Protein AF-A0A7R9KEF4-F1 (afdb_monomer_lite)

pLDDT: mean 76.23, std 10.77, range [44.97, 86.75]

Organism: NCBI:txid1979941

Structure (mmCIF, N/CA/C/O backbone):
data_AF-A0A7R9KEF4-F1
#
_entry.id   AF-A0A7R9KEF4-F1
#
loop_
_atom_site.group_PDB
_atom_site.id
_atom_site.type_symbol
_atom_site.label_atom_id
_atom_site.label_alt_id
_atom_site.label_comp_id
_atom_site.label_asym_id
_atom_site.label_entity_id
_atom_site.label_seq_id
_atom_site.pdbx_PDB_ins_code
_atom_site.Cartn_x
_atom_site.Cartn_y
_atom_site.Cartn_z
_atom_site.occupancy
_atom_site.B_iso_or_equiv
_atom_site.auth_seq_id
_atom_site.auth_comp_id
_atom_site.auth_asym_id
_atom_site.auth_atom_id
_atom_site.pdbx_PDB_model_num
ATOM 1 N N . MET A 1 1 ? -1.784 -13.133 1.176 1.00 58.94 1 MET A N 1
ATOM 2 C CA . MET A 1 1 ? -2.953 -13.212 0.260 1.00 58.94 1 MET A CA 1
ATOM 3 C C . MET A 1 1 ? -4.277 -12.725 0.854 1.00 58.94 1 MET A C 1
ATOM 5 O O . MET A 1 1 ? -5.117 -12.283 0.085 1.00 58.94 1 MET A O 1
ATOM 9 N N . VAL A 1 2 ? -4.496 -12.756 2.175 1.00 74.62 2 VAL A N 1
ATOM 10 C CA . VAL A 1 2 ? -5.777 -12.332 2.786 1.00 74.62 2 VAL A CA 1
ATOM 11 C C . VAL A 1 2 ? -6.067 -10.829 2.593 1.00 74.62 2 VAL A C 1
ATOM 13 O O . VAL A 1 2 ? -7.203 -10.441 2.341 1.00 74.62 2 VAL A O 1
ATOM 16 N N . LEU A 1 3 ? -5.031 -9.984 2.607 1.00 78.62 3 LEU A N 1
ATOM 17 C CA . LEU A 1 3 ? -5.153 -8.533 2.418 1.00 78.62 3 LEU A CA 1
ATOM 18 C C . LEU A 1 3 ? -5.712 -8.135 1.040 1.00 78.62 3 LEU A C 1
ATOM 20 O O . LEU A 1 3 ? -6.617 -7.308 0.969 1.00 78.62 3 LEU A O 1
ATOM 24 N N . GLN A 1 4 ? -5.246 -8.765 -0.044 1.00 74.31 4 GLN A N 1
ATOM 25 C CA . GLN A 1 4 ? -5.787 -8.522 -1.390 1.00 74.31 4 GLN A CA 1
ATOM 26 C C . GLN A 1 4 ? -7.262 -8.931 -1.506 1.00 74.31 4 GLN A C 1
ATOM 28 O O . GLN A 1 4 ? -8.029 -8.261 -2.194 1.00 74.31 4 GLN A O 1
ATOM 33 N N . ILE A 1 5 ? -7.676 -9.991 -0.804 1.00 78.50 5 ILE A N 1
ATOM 34 C CA . ILE A 1 5 ? -9.081 -10.414 -0.746 1.00 78.50 5 ILE A CA 1
ATOM 35 C C . ILE A 1 5 ? -9.919 -9.349 -0.025 1.00 78.50 5 ILE A C 1
ATOM 37 O O . ILE A 1 5 ? -10.971 -8.970 -0.528 1.00 78.50 5 ILE A O 1
ATOM 41 N N . TYR A 1 6 ? -9.445 -8.801 1.098 1.00 79.56 6 TYR A N 1
ATOM 42 C CA . TYR A 1 6 ? -10.157 -7.728 1.804 1.00 79.56 6 TYR A CA 1
ATOM 43 C C . TYR A 1 6 ? -10.265 -6.430 1.002 1.00 79.56 6 TYR A C 1
ATOM 45 O O . TYR A 1 6 ? -11.310 -5.785 1.059 1.00 79.56 6 TYR A O 1
ATOM 53 N N . LEU A 1 7 ? -9.243 -6.079 0.215 1.00 75.44 7 LEU A N 1
ATOM 54 C CA . LEU A 1 7 ? -9.312 -4.942 -0.708 1.00 75.44 7 LEU A CA 1
ATOM 55 C C . LEU A 1 7 ? -10.344 -5.169 -1.822 1.00 75.44 7 LEU A C 1
ATOM 57 O O . LEU A 1 7 ? -11.114 -4.26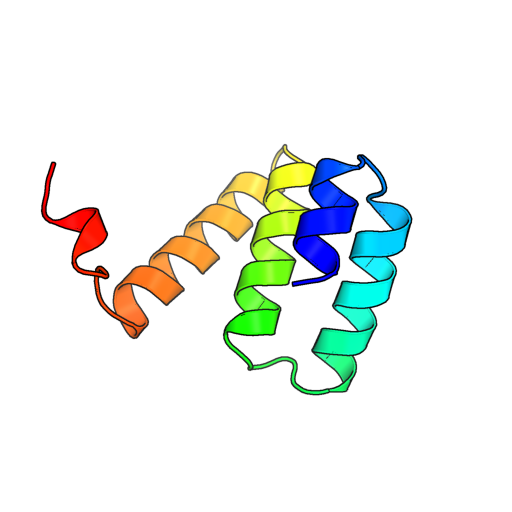9 -2.130 1.00 75.44 7 LEU A O 1
ATOM 61 N N . LYS A 1 8 ? -10.426 -6.384 -2.379 1.00 77.31 8 LYS A N 1
ATOM 62 C CA . LYS A 1 8 ? -11.449 -6.749 -3.380 1.00 77.31 8 LYS A CA 1
ATOM 63 C C . LYS A 1 8 ? -12.873 -6.802 -2.819 1.00 77.31 8 LYS A C 1
ATOM 65 O O . LYS A 1 8 ? -13.821 -6.755 -3.593 1.00 77.31 8 LYS A O 1
ATOM 70 N N . LEU A 1 9 ? -13.017 -6.916 -1.501 1.00 82.88 9 LEU A N 1
ATOM 71 C CA . LEU A 1 9 ? -14.294 -6.881 -0.786 1.00 82.88 9 LEU A CA 1
ATOM 72 C C . LEU A 1 9 ? -14.655 -5.472 -0.277 1.00 82.88 9 LEU A C 1
ATOM 74 O O . LEU A 1 9 ? -15.577 -5.357 0.528 1.00 82.88 9 LEU A O 1
ATOM 78 N N . ASP A 1 10 ? -13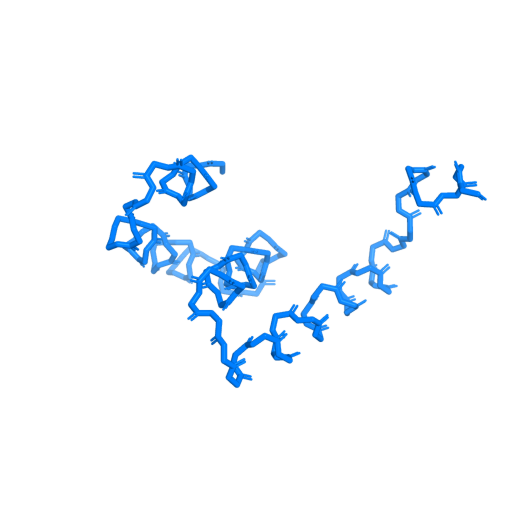.914 -4.427 -0.671 1.00 76.31 10 ASP A N 1
ATOM 79 C CA . ASP A 1 10 ? -14.076 -3.044 -0.185 1.00 76.31 10 ASP A CA 1
ATOM 80 C C . ASP A 1 10 ? -13.960 -2.898 1.351 1.00 76.31 10 ASP A C 1
ATOM 82 O O . ASP A 1 10 ? -14.387 -1.920 1.963 1.00 76.31 10 ASP A O 1
ATOM 86 N N . ARG A 1 11 ? -13.332 -3.871 2.027 1.00 83.62 11 ARG A N 1
ATOM 87 C CA . ARG A 1 11 ? -13.142 -3.880 3.487 1.00 83.62 11 ARG A CA 1
ATOM 88 C C . ARG A 1 11 ? -11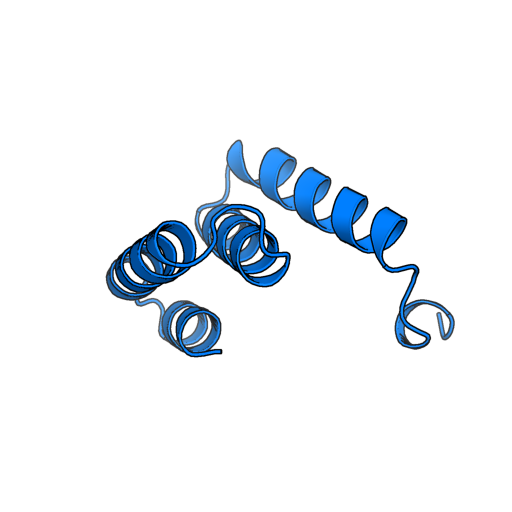.750 -3.396 3.863 1.00 83.62 11 ARG A C 1
ATOM 90 O O . ARG A 1 11 ? -10.942 -4.136 4.432 1.00 83.62 11 ARG A O 1
ATOM 97 N N . ILE A 1 12 ? -11.495 -2.117 3.601 1.00 78.44 12 ILE A N 1
ATOM 98 C CA . ILE A 1 12 ? -10.203 -1.465 3.871 1.00 78.44 12 ILE A CA 1
ATOM 99 C C . ILE A 1 12 ? -9.828 -1.534 5.363 1.00 78.44 12 ILE A C 1
ATOM 101 O O . ILE A 1 12 ? -8.656 -1.711 5.692 1.00 78.44 12 ILE A O 1
ATOM 105 N N . ASP A 1 13 ? -10.801 -1.501 6.277 1.00 81.56 13 ASP A N 1
ATOM 106 C CA . ASP A 1 13 ? -10.548 -1.615 7.723 1.00 81.56 13 ASP A CA 1
ATOM 107 C C . ASP A 1 13 ? -9.873 -2.941 8.103 1.00 81.56 13 ASP A C 1
ATOM 109 O O . ASP A 1 13 ? -8.945 -2.980 8.914 1.00 81.56 13 ASP A O 1
ATOM 113 N N . LEU A 1 14 ? -10.323 -4.044 7.492 1.00 83.06 14 LEU A N 1
ATOM 114 C CA . LEU A 1 14 ? -9.753 -5.373 7.714 1.00 83.06 14 LEU A CA 1
ATOM 115 C C . LEU A 1 14 ? -8.399 -5.511 7.018 1.00 83.06 14 LEU A C 1
ATOM 117 O O . LEU A 1 14 ? -7.476 -6.076 7.601 1.00 83.06 14 LEU A O 1
ATOM 121 N N . ALA A 1 15 ? -8.253 -4.936 5.820 1.00 82.44 15 ALA A N 1
ATOM 122 C CA . ALA A 1 15 ? -6.973 -4.881 5.121 1.00 82.44 15 ALA A CA 1
ATOM 123 C C . ALA A 1 15 ? -5.905 -4.156 5.960 1.00 82.44 15 ALA A C 1
ATOM 125 O O . ALA A 1 15 ? -4.801 -4.666 6.117 1.00 82.44 15 ALA A O 1
ATOM 126 N N . ARG A 1 16 ? -6.245 -3.026 6.596 1.00 82.69 16 ARG A N 1
ATOM 127 C CA . ARG A 1 16 ? -5.338 -2.293 7.497 1.00 82.69 16 ARG A CA 1
ATOM 128 C C . ARG A 1 16 ? -4.939 -3.099 8.733 1.00 82.69 16 ARG A C 1
ATOM 130 O O . ARG A 1 16 ? -3.804 -2.994 9.190 1.00 82.69 16 ARG A O 1
ATOM 137 N N . LYS A 1 17 ? -5.856 -3.901 9.280 1.00 86.75 17 LYS A N 1
ATOM 138 C CA . LYS A 1 17 ? -5.566 -4.772 10.427 1.00 86.75 17 LYS A CA 1
ATOM 139 C C . LYS A 1 17 ? -4.597 -5.893 10.057 1.00 86.75 17 LYS A C 1
ATOM 141 O O . LYS A 1 17 ? -3.682 -6.181 10.822 1.00 86.75 17 LYS A O 1
ATOM 146 N N . GLU A 1 18 ? -4.787 -6.503 8.891 1.00 83.81 18 GLU A N 1
ATOM 147 C CA . GLU A 1 18 ? -3.861 -7.522 8.393 1.00 83.81 18 GLU A CA 1
ATOM 148 C C . GLU A 1 18 ? -2.510 -6.931 7.992 1.00 83.81 18 GLU A C 1
ATOM 150 O O . GLU A 1 18 ? -1.491 -7.559 8.249 1.00 83.81 18 GLU A O 1
ATOM 155 N N . LEU A 1 19 ? -2.470 -5.709 7.453 1.00 84.38 19 LEU A N 1
ATOM 156 C CA . LEU A 1 19 ? -1.211 -5.013 7.182 1.00 84.38 19 LEU A CA 1
ATOM 157 C C . LEU A 1 19 ? -0.379 -4.867 8.460 1.00 84.38 19 LEU A C 1
ATOM 159 O O . LEU A 1 19 ? 0.777 -5.265 8.464 1.00 84.38 19 LEU A O 1
ATOM 163 N N . LYS A 1 20 ? -0.983 -4.404 9.563 1.0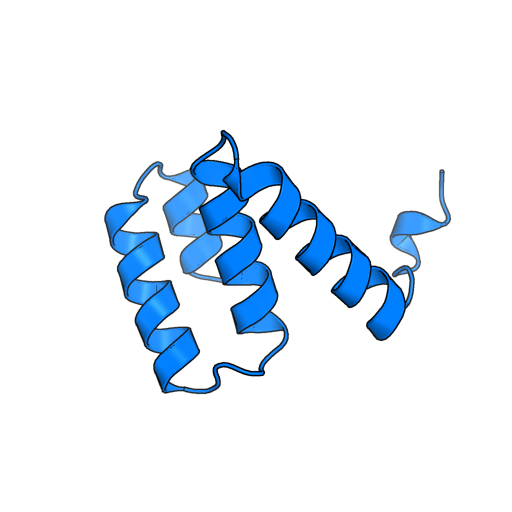0 86.31 20 LYS A N 1
ATOM 164 C CA . LYS A 1 20 ? -0.287 -4.315 10.857 1.00 86.31 20 LYS A CA 1
ATOM 165 C C . LYS A 1 20 ? 0.279 -5.656 11.319 1.00 86.31 20 LYS A C 1
ATOM 167 O O . LYS A 1 20 ? 1.402 -5.703 11.793 1.00 86.31 20 LYS A O 1
ATOM 172 N N . ARG A 1 21 ? -0.466 -6.752 11.146 1.00 85.94 21 ARG A N 1
ATOM 173 C CA . ARG A 1 21 ? 0.024 -8.101 11.481 1.00 85.94 21 ARG A CA 1
ATOM 174 C C . ARG A 1 21 ? 1.218 -8.524 10.630 1.00 85.94 21 ARG A C 1
ATOM 176 O O . ARG A 1 21 ? 2.122 -9.185 11.132 1.00 85.94 21 ARG A O 1
ATOM 183 N N . ILE A 1 22 ? 1.207 -8.170 9.346 1.00 81.94 22 ILE A N 1
ATOM 184 C CA . ILE A 1 22 ? 2.316 -8.447 8.428 1.00 81.94 22 ILE A CA 1
ATOM 185 C C . ILE A 1 22 ? 3.545 -7.620 8.837 1.00 81.94 22 ILE A C 1
ATOM 187 O O . ILE A 1 22 ? 4.625 -8.191 8.944 1.00 81.94 22 ILE A O 1
ATOM 191 N N . GLN A 1 23 ? 3.361 -6.339 9.174 1.00 84.25 23 GLN A N 1
ATOM 192 C CA . GLN A 1 23 ? 4.413 -5.442 9.679 1.00 84.25 23 GLN A CA 1
ATOM 193 C C . GLN A 1 23 ? 5.019 -5.925 11.004 1.00 84.25 23 GLN A C 1
ATOM 195 O O . GLN A 1 23 ? 6.230 -5.916 11.177 1.00 84.25 23 GLN A O 1
ATOM 200 N N . GLU A 1 24 ? 4.187 -6.406 11.933 1.00 85.62 24 GLU A N 1
ATOM 201 C CA . GLU A 1 24 ? 4.636 -6.987 13.209 1.00 85.62 24 GLU A CA 1
ATOM 202 C C . GLU A 1 24 ? 5.450 -8.275 13.027 1.00 85.62 24 GLU A C 1
ATOM 204 O O . GLU A 1 24 ? 6.232 -8.640 13.903 1.00 85.62 24 GLU A O 1
ATOM 209 N N . THR A 1 25 ? 5.243 -8.982 11.914 1.00 80.75 25 THR A N 1
ATOM 210 C CA . THR A 1 25 ? 5.960 -10.223 11.615 1.00 80.75 25 THR A CA 1
ATOM 211 C C . THR A 1 25 ? 7.292 -9.930 10.929 1.00 80.75 25 THR A C 1
ATOM 213 O O . THR A 1 25 ? 8.313 -10.471 11.344 1.00 80.75 25 THR A O 1
ATOM 216 N N . ASP A 1 26 ? 7.273 -9.107 9.878 1.00 78.00 26 ASP A N 1
ATOM 217 C CA . ASP A 1 26 ? 8.454 -8.715 9.107 1.00 78.00 26 ASP A CA 1
ATOM 218 C C . ASP A 1 26 ? 8.142 -7.478 8.244 1.00 78.00 26 ASP A C 1
ATOM 220 O O . ASP A 1 26 ? 7.579 -7.587 7.145 1.00 78.00 26 ASP A O 1
ATOM 224 N N . ASP A 1 27 ? 8.496 -6.300 8.761 1.00 77.19 27 ASP A N 1
ATOM 225 C CA . ASP A 1 27 ? 8.233 -5.009 8.114 1.00 77.19 27 ASP A CA 1
ATOM 226 C C . ASP A 1 27 ? 9.096 -4.780 6.857 1.00 77.19 27 ASP A C 1
ATOM 228 O O . ASP A 1 27 ? 8.675 -4.091 5.928 1.00 77.19 27 ASP A O 1
ATOM 232 N N . ASP A 1 28 ? 10.257 -5.438 6.767 1.00 73.44 28 ASP A N 1
ATOM 233 C CA . ASP A 1 28 ? 11.172 -5.345 5.621 1.00 73.44 28 ASP A CA 1
ATOM 234 C C . ASP A 1 28 ? 10.876 -6.391 4.531 1.00 73.44 28 ASP A C 1
ATOM 236 O O . ASP A 1 28 ? 11.506 -6.405 3.465 1.00 73.44 28 ASP A O 1
ATOM 240 N N . SER A 1 29 ? 9.900 -7.276 4.762 1.00 79.50 29 SER A N 1
ATOM 241 C CA . SER A 1 29 ? 9.507 -8.272 3.771 1.00 79.50 29 SER A CA 1
ATOM 242 C C . SER A 1 29 ? 8.904 -7.619 2.523 1.00 79.50 29 SER A C 1
ATOM 244 O O . SER A 1 29 ? 8.083 -6.701 2.577 1.00 79.50 29 SER A O 1
ATOM 246 N N . THR A 1 30 ? 9.221 -8.175 1.353 1.00 79.62 30 THR A N 1
ATOM 247 C CA . THR A 1 30 ? 8.606 -7.772 0.073 1.00 79.62 30 THR A CA 1
ATOM 248 C C . THR A 1 30 ? 7.089 -7.867 0.088 1.00 79.62 30 THR A C 1
ATOM 250 O O . THR A 1 30 ? 6.393 -7.079 -0.551 1.00 79.62 30 THR A O 1
ATOM 253 N N . LEU A 1 31 ? 6.565 -8.842 0.832 1.00 79.50 31 LEU A N 1
ATOM 254 C CA . LEU A 1 31 ? 5.141 -9.035 1.024 1.00 79.50 31 LEU A CA 1
ATOM 255 C C . LEU A 1 31 ? 4.518 -7.865 1.793 1.00 79.50 31 LEU A C 1
ATOM 257 O O . LEU A 1 31 ? 3.419 -7.442 1.430 1.00 79.50 31 LEU A O 1
ATOM 261 N N . CYS A 1 32 ? 5.203 -7.339 2.814 1.00 83.44 32 CYS A N 1
ATOM 262 C CA . CYS A 1 32 ? 4.776 -6.150 3.545 1.00 83.44 32 CYS A CA 1
ATOM 263 C C . CYS A 1 32 ? 4.719 -4.932 2.616 1.00 83.44 32 CYS A C 1
ATOM 265 O O . CYS A 1 32 ? 3.664 -4.308 2.488 1.00 83.44 32 CYS A O 1
ATOM 267 N N . GLN A 1 33 ? 5.798 -4.682 1.870 1.00 81.69 33 GLN A N 1
ATOM 268 C CA . GLN A 1 33 ? 5.891 -3.570 0.917 1.00 81.69 33 GLN A CA 1
ATOM 269 C C . GLN A 1 33 ? 4.796 -3.630 -0.165 1.00 81.69 33 GLN A C 1
ATOM 271 O O . GLN A 1 33 ? 4.113 -2.637 -0.419 1.00 81.69 33 GLN A O 1
ATOM 276 N N . LEU A 1 34 ? 4.525 -4.811 -0.736 1.00 81.88 34 LEU A N 1
ATOM 277 C CA . LEU A 1 34 ? 3.419 -5.014 -1.686 1.00 81.88 34 LEU A CA 1
ATOM 278 C C . LEU A 1 34 ? 2.039 -4.757 -1.064 1.00 81.88 34 LEU A C 1
ATOM 280 O O . LEU A 1 34 ? 1.146 -4.199 -1.711 1.00 81.88 34 LEU A O 1
ATOM 284 N N . CYS A 1 35 ? 1.832 -5.188 0.181 1.00 83.62 35 CYS A N 1
ATOM 285 C CA . CYS A 1 35 ? 0.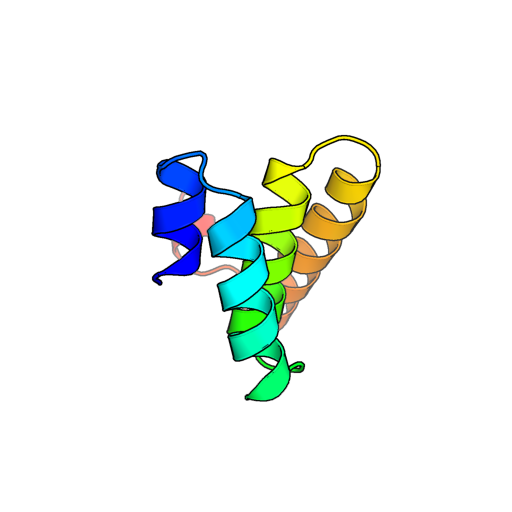575 -4.977 0.895 1.00 83.62 35 CYS A CA 1
ATOM 286 C C . CYS A 1 35 ? 0.343 -3.496 1.219 1.00 83.62 35 CYS A C 1
ATOM 288 O O . CYS A 1 35 ? -0.779 -3.010 1.061 1.00 83.62 35 CYS A O 1
ATOM 290 N N . GLN A 1 36 ? 1.399 -2.791 1.625 1.00 83.81 36 GLN A N 1
ATOM 291 C CA . GLN A 1 36 ? 1.398 -1.356 1.885 1.00 83.81 36 GLN A CA 1
ATOM 292 C C . GLN A 1 36 ? 1.022 -0.588 0.611 1.00 83.81 36 GLN A C 1
ATOM 294 O O . GLN A 1 36 ? 0.009 0.111 0.594 1.00 83.81 36 GLN A O 1
ATOM 299 N N . ALA A 1 37 ? 1.723 -0.854 -0.496 1.00 84.88 37 ALA A N 1
ATOM 300 C CA . ALA A 1 37 ? 1.436 -0.247 -1.792 1.00 84.88 37 ALA A CA 1
ATOM 301 C C . ALA A 1 37 ? 0.010 -0.551 -2.292 1.00 84.88 37 ALA A C 1
ATOM 303 O O . ALA A 1 37 ? -0.648 0.315 -2.859 1.00 84.88 37 ALA A O 1
ATOM 304 N N . SER A 1 38 ? -0.520 -1.757 -2.050 1.00 82.06 38 SER A N 1
ATOM 305 C CA . SER A 1 38 ? -1.906 -2.114 -2.406 1.00 82.06 38 SER A CA 1
ATOM 306 C C . SER A 1 38 ? -2.957 -1.315 -1.617 1.00 82.06 38 SER A C 1
ATOM 308 O O . SER A 1 38 ? -4.004 -0.957 -2.165 1.00 82.06 38 SER A O 1
ATOM 310 N N . ILE A 1 39 ? -2.700 -1.027 -0.336 1.00 83.31 39 ILE A N 1
ATOM 311 C CA . ILE A 1 39 ? -3.581 -0.197 0.503 1.00 83.31 39 ILE A CA 1
ATOM 312 C C . ILE A 1 39 ? -3.498 1.268 0.092 1.00 83.31 39 ILE A C 1
ATOM 314 O O . ILE A 1 39 ? -4.534 1.927 0.004 1.00 83.31 39 ILE A O 1
ATOM 318 N N . ASP A 1 40 ? -2.293 1.760 -0.174 1.00 83.88 40 ASP A N 1
ATOM 319 C CA . ASP A 1 40 ? -2.057 3.140 -0.588 1.00 83.88 40 ASP A CA 1
ATOM 320 C C . ASP A 1 40 ? -2.664 3.415 -1.976 1.00 83.88 40 ASP A C 1
ATOM 322 O O . ASP A 1 40 ? -3.345 4.426 -2.157 1.00 83.88 40 ASP A O 1
ATOM 326 N N . LEU A 1 41 ? -2.592 2.445 -2.898 1.00 81.44 41 LEU A N 1
ATOM 327 C CA . LEU A 1 41 ? -3.314 2.470 -4.177 1.00 81.44 41 LEU A CA 1
ATOM 328 C C . LEU A 1 41 ? -4.839 2.538 -3.981 1.00 81.44 41 LEU A C 1
ATOM 330 O O . LEU A 1 41 ? -5.528 3.262 -4.694 1.00 81.44 41 LEU A O 1
ATOM 334 N N . SER A 1 42 ? -5.366 1.800 -3.001 1.00 79.06 42 SER A N 1
ATOM 335 C CA . SER A 1 42 ? -6.803 1.783 -2.693 1.00 79.06 42 SER A CA 1
ATOM 336 C C . SER A 1 42 ? -7.275 3.048 -1.963 1.00 79.06 42 SER A C 1
ATOM 338 O O . SER A 1 42 ? -8.462 3.353 -1.985 1.00 79.06 42 SER A O 1
ATOM 340 N N . HIS A 1 43 ? -6.374 3.782 -1.301 1.00 78.94 43 HIS A N 1
ATOM 341 C CA . HIS A 1 43 ? -6.674 5.071 -0.670 1.00 78.94 43 HIS A CA 1
ATOM 342 C C . HIS A 1 43 ? -6.724 6.230 -1.673 1.00 78.94 43 HIS A C 1
ATOM 344 O O . HIS A 1 43 ? -7.492 7.168 -1.465 1.00 78.94 43 HIS A O 1
ATOM 350 N N . GLY A 1 44 ? -5.947 6.162 -2.757 1.00 74.69 44 GLY A N 1
ATOM 351 C CA . GLY A 1 44 ? -5.884 7.222 -3.763 1.00 74.69 44 GLY A CA 1
ATOM 352 C C . GLY A 1 44 ? -5.240 8.521 -3.250 1.00 74.69 44 GLY A C 1
ATOM 353 O O . GLY A 1 44 ? -4.748 8.603 -2.124 1.00 74.69 44 GLY A O 1
ATOM 354 N N . GLY A 1 45 ? -5.234 9.556 -4.094 1.00 80.88 45 GLY A N 1
ATOM 355 C CA . GLY A 1 45 ? -4.652 10.865 -3.767 1.00 80.88 45 GLY A CA 1
ATOM 356 C C . GLY A 1 45 ? -3.121 10.853 -3.721 1.00 80.88 45 GLY A C 1
ATOM 357 O O . GLY A 1 45 ? -2.485 10.160 -4.512 1.00 80.88 45 GLY A O 1
ATOM 358 N N . ASP A 1 46 ? -2.531 11.596 -2.783 1.00 76.62 46 ASP A N 1
ATOM 359 C CA . ASP A 1 46 ? -1.072 11.786 -2.675 1.00 76.62 46 ASP A CA 1
ATOM 360 C C . ASP A 1 46 ? -0.299 10.478 -2.421 1.00 76.62 46 ASP A C 1
ATOM 362 O O . ASP A 1 46 ? 0.870 10.354 -2.774 1.00 76.62 46 ASP A O 1
ATOM 366 N N . LYS A 1 47 ? -0.977 9.454 -1.888 1.00 75.12 47 LYS A N 1
ATOM 367 C CA . LYS A 1 47 ? -0.391 8.134 -1.604 1.00 75.12 47 LYS A CA 1
ATOM 368 C C . LYS A 1 47 ? -0.209 7.243 -2.834 1.00 75.12 47 LYS A C 1
ATOM 370 O O . LYS A 1 47 ? 0.436 6.200 -2.749 1.00 75.12 47 LYS A O 1
ATOM 375 N N . LEU A 1 48 ? -0.761 7.636 -3.985 1.00 78.00 48 LEU A N 1
ATOM 376 C CA . LEU A 1 48 ? -0.554 6.918 -5.247 1.00 78.00 48 LEU A CA 1
ATOM 377 C C . LEU A 1 48 ? 0.902 6.973 -5.700 1.00 78.00 48 LEU A C 1
ATOM 379 O O . LEU A 1 48 ? 1.408 5.994 -6.243 1.00 78.00 48 LEU A O 1
ATOM 383 N N . GLN A 1 49 ? 1.565 8.106 -5.472 1.00 80.50 49 GLN A N 1
AT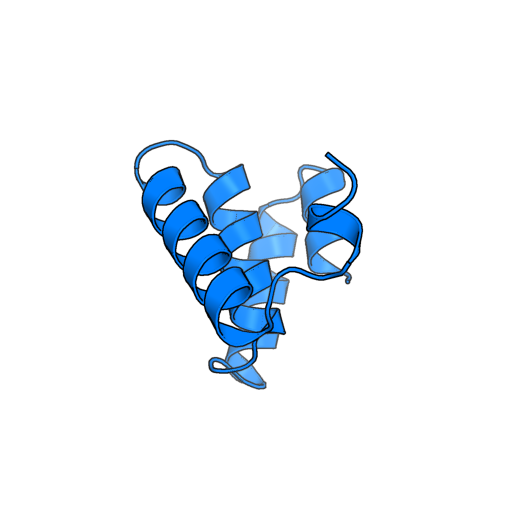OM 384 C CA . GLN A 1 49 ? 2.963 8.278 -5.837 1.00 80.50 49 GLN A CA 1
ATOM 385 C C . GLN A 1 49 ? 3.865 7.382 -4.977 1.00 80.50 49 GLN A C 1
ATOM 387 O O . GLN A 1 49 ? 4.738 6.705 -5.516 1.00 80.50 49 GLN A O 1
ATOM 392 N N . ASP A 1 50 ? 3.584 7.284 -3.677 1.00 80.06 50 ASP A N 1
ATOM 393 C CA . ASP A 1 50 ? 4.293 6.383 -2.761 1.00 80.06 50 ASP A CA 1
ATOM 394 C C . ASP A 1 50 ? 4.109 4.912 -3.162 1.00 80.06 50 ASP A C 1
ATOM 396 O O . ASP A 1 50 ? 5.079 4.162 -3.271 1.00 80.06 50 ASP A O 1
ATOM 400 N N . ALA A 1 51 ? 2.873 4.504 -3.472 1.00 82.19 51 ALA A N 1
ATOM 401 C CA . ALA A 1 51 ? 2.592 3.156 -3.961 1.00 82.19 51 ALA A CA 1
ATOM 402 C C . ALA A 1 51 ? 3.340 2.853 -5.270 1.00 82.19 51 ALA A C 1
ATOM 404 O O . ALA A 1 51 ? 3.887 1.762 -5.430 1.00 82.19 51 ALA A O 1
ATOM 405 N N . PHE A 1 52 ? 3.386 3.815 -6.197 1.00 81.88 52 PHE A N 1
ATOM 406 C CA . PHE A 1 52 ? 4.100 3.679 -7.465 1.00 81.88 52 PHE A CA 1
ATOM 407 C C . PHE A 1 52 ? 5.604 3.476 -7.257 1.00 81.88 52 PHE A C 1
ATOM 409 O O . PHE A 1 52 ? 6.170 2.555 -7.844 1.00 81.88 52 PHE A O 1
ATOM 416 N N . TYR A 1 53 ? 6.237 4.269 -6.387 1.00 84.69 53 TYR A N 1
ATOM 417 C CA . TYR A 1 53 ? 7.659 4.113 -6.082 1.00 84.69 53 TYR A CA 1
ATOM 418 C C . TYR A 1 53 ? 7.980 2.758 -5.450 1.00 84.69 53 TYR A C 1
ATOM 420 O O . TYR A 1 53 ? 8.951 2.128 -5.857 1.00 84.69 53 TYR A O 1
ATOM 428 N N . ILE A 1 54 ? 7.140 2.263 -4.534 1.00 83.38 54 ILE A N 1
ATOM 429 C CA . ILE A 1 54 ? 7.323 0.934 -3.931 1.00 83.38 54 ILE A CA 1
ATOM 430 C C . ILE A 1 54 ? 7.236 -0.167 -4.998 1.00 83.38 54 ILE A C 1
ATOM 432 O O . ILE A 1 54 ? 8.071 -1.070 -5.033 1.00 83.38 54 ILE A O 1
ATOM 436 N N . TYR A 1 55 ? 6.251 -0.101 -5.901 1.00 80.69 55 TYR A N 1
ATOM 437 C CA . TYR A 1 55 ? 6.145 -1.069 -6.997 1.00 80.69 55 TYR A CA 1
ATOM 438 C C . TYR A 1 55 ? 7.330 -0.997 -7.960 1.00 80.69 55 TYR A C 1
ATOM 440 O O . TYR A 1 55 ? 7.791 -2.040 -8.421 1.00 80.69 55 TYR A O 1
ATOM 448 N N . GLN A 1 56 ? 7.823 0.206 -8.254 1.00 81.50 56 GLN A N 1
ATOM 449 C CA . GLN A 1 56 ? 8.986 0.401 -9.110 1.00 81.50 56 GLN A CA 1
ATOM 450 C C . GLN A 1 56 ? 10.254 -0.170 -8.462 1.00 81.50 56 GLN A C 1
ATOM 452 O O . GLN A 1 56 ? 10.961 -0.940 -9.102 1.00 81.50 56 GLN A O 1
ATOM 457 N N . GLU A 1 57 ? 10.497 0.114 -7.182 1.00 82.38 57 GLU A N 1
ATOM 458 C CA . GLU A 1 57 ? 11.647 -0.422 -6.448 1.00 82.38 57 GLU A CA 1
ATOM 459 C C . GLU A 1 57 ? 11.602 -1.955 -6.377 1.00 82.38 57 GLU A C 1
ATOM 461 O O . GLU A 1 57 ? 12.609 -2.625 -6.596 1.00 82.38 57 GLU A O 1
ATOM 466 N N . LEU A 1 58 ? 10.423 -2.538 -6.142 1.00 77.50 58 LEU A N 1
ATOM 467 C CA . LEU A 1 58 ? 10.239 -3.988 -6.171 1.00 77.50 58 LEU A CA 1
ATOM 468 C C . LEU A 1 58 ? 10.477 -4.576 -7.570 1.00 77.50 58 LEU A C 1
ATOM 470 O O . LEU A 1 58 ? 11.080 -5.644 -7.684 1.00 77.50 58 LEU A O 1
ATOM 474 N N . ALA A 1 59 ? 10.035 -3.895 -8.629 1.00 76.75 59 ALA A N 1
ATOM 475 C CA . ALA A 1 59 ? 10.283 -4.314 -10.007 1.00 76.75 59 ALA A CA 1
ATOM 476 C C . ALA A 1 59 ? 11.779 -4.258 -10.365 1.00 76.75 59 ALA A C 1
ATOM 478 O O . ALA A 1 59 ? 12.288 -5.185 -10.997 1.00 76.75 59 ALA A O 1
ATOM 479 N N . ASP A 1 60 ? 12.494 -3.231 -9.902 1.00 76.44 60 ASP A N 1
ATOM 480 C CA . ASP A 1 60 ? 13.940 -3.089 -10.090 1.00 76.44 60 ASP A CA 1
ATOM 481 C C . ASP A 1 60 ? 14.725 -4.137 -9.279 1.00 76.44 60 ASP A C 1
ATOM 483 O O . ASP A 1 60 ? 15.713 -4.696 -9.759 1.00 76.44 60 ASP A O 1
ATOM 487 N N . LYS A 1 61 ? 14.270 -4.460 -8.061 1.00 72.25 61 LYS A N 1
ATOM 488 C CA . LYS A 1 61 ? 14.963 -5.359 -7.121 1.00 72.25 61 LYS A CA 1
ATOM 489 C C . LYS A 1 61 ? 14.776 -6.846 -7.427 1.00 72.25 61 LYS A C 1
ATOM 491 O O . LYS A 1 61 ? 15.700 -7.628 -7.209 1.00 72.25 61 LYS A O 1
ATOM 496 N N . TYR A 1 62 ? 13.605 -7.248 -7.922 1.00 68.31 62 TYR A N 1
ATOM 497 C CA . TYR A 1 62 ? 13.296 -8.649 -8.260 1.00 68.31 62 TYR A CA 1
ATOM 498 C C . TYR A 1 62 ? 13.347 -8.939 -9.764 1.00 68.31 62 TYR A C 1
ATOM 500 O O . TYR A 1 62 ? 13.158 -10.085 -10.176 1.00 68.31 62 TYR A O 1
ATOM 508 N N . GLY A 1 63 ? 13.657 -7.919 -10.568 1.00 55.50 63 GLY A N 1
ATOM 509 C CA . GLY A 1 63 ? 13.607 -7.970 -12.018 1.00 55.50 63 GLY A CA 1
ATOM 510 C C . GLY A 1 63 ? 12.171 -8.003 -12.540 1.00 55.50 63 GLY A C 1
ATOM 511 O O . GLY A 1 63 ? 11.231 -8.453 -11.880 1.00 55.50 63 GLY A O 1
ATOM 512 N N . ALA A 1 64 ? 12.002 -7.563 -13.784 1.00 54.44 64 ALA A N 1
ATOM 513 C CA . ALA A 1 64 ? 10.778 -7.783 -14.531 1.00 54.44 64 ALA A CA 1
ATOM 514 C C . ALA A 1 64 ? 10.518 -9.298 -14.617 1.00 54.44 64 ALA A C 1
ATOM 516 O O . ALA A 1 64 ? 11.196 -10.010 -15.358 1.00 54.44 64 ALA A O 1
ATOM 517 N N . SER A 1 65 ? 9.551 -9.814 -13.848 1.00 51.84 65 SER A N 1
ATOM 518 C CA . SER A 1 65 ? 9.012 -11.161 -14.075 1.00 51.84 65 SER A CA 1
ATOM 519 C C . SER A 1 65 ? 8.735 -11.318 -15.579 1.00 51.84 65 SER A C 1
ATOM 521 O O . SER A 1 65 ? 8.244 -10.358 -16.173 1.00 51.84 65 SER A O 1
ATOM 523 N N . PRO A 1 66 ? 8.992 -12.477 -16.216 1.00 51.66 66 PRO A N 1
ATOM 524 C CA . PRO A 1 66 ? 8.790 -12.687 -17.658 1.00 51.66 66 PRO A CA 1
ATOM 525 C C . PRO A 1 66 ? 7.397 -12.302 -18.196 1.00 51.66 66 PRO A C 1
ATOM 527 O O . PRO A 1 66 ? 7.206 -12.222 -19.405 1.00 51.66 66 PRO A O 1
ATOM 530 N N . LEU A 1 67 ? 6.421 -12.030 -17.320 1.00 54.00 67 LEU A N 1
ATOM 531 C CA . LEU A 1 67 ? 5.134 -11.424 -17.666 1.00 54.00 67 LEU A CA 1
ATOM 532 C C . LEU A 1 67 ? 5.214 -9.957 -18.142 1.00 54.00 67 LEU A C 1
ATOM 534 O O . LEU A 1 67 ? 4.280 -9.489 -18.782 1.00 54.00 67 LEU A O 1
ATOM 538 N N . LEU A 1 68 ? 6.289 -9.234 -17.826 1.00 49.44 68 LEU A N 1
ATOM 539 C CA . LEU A 1 68 ? 6.534 -7.844 -18.233 1.00 49.44 68 LEU A CA 1
ATOM 540 C C . LEU A 1 68 ? 7.281 -7.734 -19.575 1.00 49.44 68 LEU A C 1
ATOM 542 O O . LEU A 1 68 ? 7.455 -6.627 -20.071 1.00 49.44 68 LEU A O 1
ATOM 546 N N . LEU A 1 69 ? 7.720 -8.858 -20.160 1.00 45.16 69 LEU A N 1
ATOM 547 C CA . LEU A 1 69 ? 8.498 -8.893 -21.409 1.00 45.16 69 LEU A CA 1
ATOM 548 C C . LEU A 1 69 ? 7.690 -9.365 -22.638 1.00 45.16 69 LEU A C 1
ATOM 550 O O . LEU A 1 69 ? 8.244 -9.454 -23.726 1.00 45.16 69 LEU A O 1
ATOM 554 N N . ASN A 1 70 ? 6.392 -9.658 -22.484 1.00 47.84 70 ASN A N 1
ATOM 555 C CA . ASN A 1 70 ? 5.491 -10.012 -23.595 1.00 47.84 70 ASN A CA 1
ATOM 556 C C . ASN A 1 70 ? 4.503 -8.875 -23.925 1.00 47.84 70 ASN A C 1
ATOM 558 O O . ASN A 1 70 ? 3.327 -9.130 -24.196 1.00 47.84 70 ASN A O 1
ATOM 562 N N . GLY A 1 71 ? 4.977 -7.632 -23.844 1.00 44.97 71 GLY A N 1
ATOM 563 C CA . GLY A 1 71 ? 4.321 -6.457 -24.421 1.00 44.97 71 GLY A CA 1
ATOM 564 C C . GLY A 1 71 ? 5.014 -6.047 -25.708 1.00 44.97 71 GLY A C 1
ATOM 565 O O . GLY A 1 71 ? 6.264 -6.100 -25.720 1.00 44.97 71 GLY A O 1
#

Foldseek 3Di:
DVLVVCVVVVNLVVSVVVLVVVCVVPCPDLVSLQSLLSSLCSVDDPSPVVSVVSVVVVCVVVDPDVVNVPD

Sequence (71 aa):
MVLQIYLKLDRIDLARKELKRIQETDDDSTLCQLCQASIDLSHGGDKLQDAFYIYQELADKYGASPLLLNG

Radius of gyration: 12.78 Å; chains: 1; bounding box: 29×25×38 Å

Secondary structure (DSSP, 8-state):
-HHHHHHHTT-HHHHHHHHHHHHHHHTTSHHHHHHHHHHHHHH-TTHHHHHHHHHHHHHHHH---GGGS--

InterPro domains:
  IPR006822 Coatomer, epsilon subunit [PF04733] (3-71)
  IPR006822 Coatomer, epsilon subunit [PTHR10805] (1-71)
  IPR011990 Tetratricopeptide-like helical domain superfamily [G3DSA:1.25.40.10] (1-71)